Protein AF-A0A4Q1BTN9-F1 (afdb_monomer)

Radius of gyration: 35.57 Å; Cα contacts (8 Å, |Δi|>4): 32; chains: 1; bounding box: 88×51×89 Å

pLDDT: mean 72.12, std 22.82, range [30.73, 97.12]

Solvent-accessible surface area (backbone atoms only — not comparable to full-atom values): 11682 Å² total; per-residue (Å²): 130,86,76,74,71,96,61,86,86,85,83,77,80,91,64,82,92,75,91,73,53,64,63,57,47,28,54,52,46,61,69,46,54,82,78,49,67,92,50,70,72,45,54,54,51,50,53,52,31,41,53,40,21,35,77,62,68,78,36,56,65,70,53,44,53,50,53,50,50,53,52,52,51,52,53,51,52,52,52,50,51,53,49,50,54,49,54,55,52,49,54,52,50,52,52,50,48,50,52,50,53,57,53,54,57,54,60,65,62,64,64,77,77,71,78,86,81,86,90,84,82,88,82,89,84,85,89,82,87,82,90,84,90,78,87,79,88,75,89,83,79,84,81,71,85,74,67,88,74,76,77,74,77,73,84,74,87,79,84,79,69,79,78,73,88,74,79,82,86,87,80,92,129

Secondary structure (DSSP, 8-state):
-----SS---PPPSS---PPPHHHHHHHHHHHGGGSPSSHHHHHHHHHHHHHHHHTTSS-HHHHHHHHHHHHHHHHHHHHHHHHHHHHHHHHHHHHHHHHHHHHHHHHHHGGGS-SS----------------------------------------------GGG-------

Sequence (173 aa):
MDRQLESPLLLHPLSSPKSLSASSTYAHISSFLPSLPLGPSRTQLERLADSLGVDTGNLAPSESDRREAARAEAKLAEKNERRRKREERLLMKEEEERRR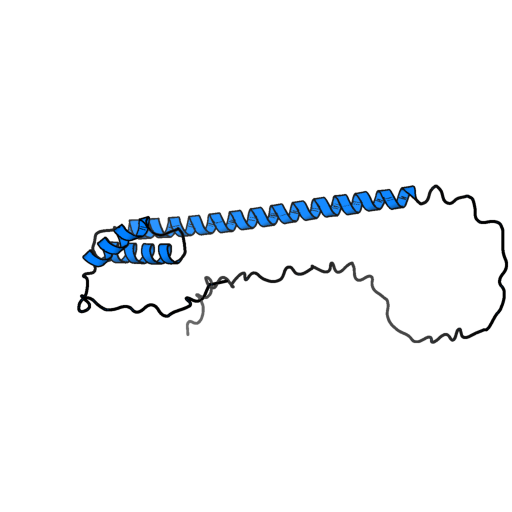LEGMVDDYQEDDLNEGQKLREGGEGKNDEDEDMELGHQDGEKVEEKGDVEYDDGDEEDEDEPDNEHREKMSDD

Structure (mmCIF, N/CA/C/O backbone):
data_AF-A0A4Q1BTN9-F1
#
_entry.id   AF-A0A4Q1BTN9-F1
#
loop_
_atom_site.group_PDB
_atom_site.id
_atom_site.type_symbol
_atom_site.label_atom_id
_atom_site.label_alt_id
_atom_site.label_comp_id
_atom_site.label_asym_id
_atom_site.label_entity_id
_atom_site.label_seq_id
_atom_site.pdbx_PDB_ins_code
_atom_site.Cartn_x
_atom_site.Cartn_y
_atom_site.Cartn_z
_atom_site.occupancy
_atom_site.B_iso_or_equiv
_atom_site.auth_seq_id
_atom_site.auth_comp_id
_atom_site.auth_asym_id
_atom_site.auth_atom_id
_atom_site.pdbx_PDB_model_num
ATOM 1 N N . MET A 1 1 ? 22.323 8.646 -1.451 1.00 48.12 1 MET A N 1
ATOM 2 C CA . MET A 1 1 ? 23.202 8.688 -0.263 1.00 48.12 1 MET A CA 1
ATOM 3 C C . MET A 1 1 ? 22.365 9.150 0.917 1.00 48.12 1 MET A C 1
ATOM 5 O O . MET A 1 1 ? 22.193 10.355 1.091 1.00 48.12 1 MET A O 1
ATOM 9 N N . ASP A 1 2 ? 21.796 8.213 1.674 1.00 62.91 2 ASP A N 1
ATOM 10 C CA . ASP A 1 2 ? 21.126 8.534 2.933 1.00 62.91 2 ASP A CA 1
ATOM 11 C C . ASP A 1 2 ? 22.152 9.161 3.872 1.00 62.91 2 ASP A C 1
ATOM 13 O O . ASP A 1 2 ? 23.124 8.525 4.279 1.00 62.91 2 ASP A O 1
ATOM 17 N N . ARG A 1 3 ? 21.986 10.452 4.166 1.00 71.06 3 ARG A N 1
ATOM 18 C CA . ARG A 1 3 ? 22.802 11.111 5.182 1.00 71.06 3 ARG A CA 1
ATOM 19 C C . ARG A 1 3 ? 22.410 10.493 6.516 1.00 71.06 3 ARG A C 1
ATOM 21 O O . ARG A 1 3 ? 21.325 10.775 7.022 1.00 71.06 3 ARG A O 1
ATOM 28 N N . GLN A 1 4 ? 23.270 9.638 7.065 1.00 74.31 4 GLN A N 1
ATOM 29 C CA . GLN A 1 4 ? 23.132 9.203 8.449 1.00 74.31 4 GLN A CA 1
ATOM 30 C C . GLN A 1 4 ? 23.026 10.450 9.328 1.00 74.31 4 GLN A C 1
ATOM 32 O O . GLN A 1 4 ? 23.830 11.375 9.200 1.00 74.31 4 GLN A O 1
ATOM 37 N N . LEU A 1 5 ? 22.001 10.493 10.181 1.00 77.75 5 LEU A N 1
ATOM 38 C CA . LEU A 1 5 ? 21.872 11.547 11.177 1.00 77.75 5 LEU A CA 1
ATOM 39 C C . LEU A 1 5 ? 23.153 11.547 12.019 1.00 77.75 5 LEU A C 1
ATOM 41 O O . LEU A 1 5 ? 23.498 10.534 12.621 1.00 77.75 5 LEU A O 1
ATOM 45 N N . GLU A 1 6 ? 23.854 12.681 12.057 1.00 77.69 6 GLU A N 1
ATOM 46 C CA . GLU A 1 6 ? 25.138 12.832 12.764 1.00 77.69 6 GLU A CA 1
ATOM 47 C C . GLU A 1 6 ? 25.015 12.600 14.280 1.00 77.69 6 GLU A C 1
ATOM 49 O O . GLU A 1 6 ? 26.008 12.405 14.977 1.00 77.69 6 GLU A O 1
ATOM 54 N N . SER A 1 7 ? 23.788 12.616 14.807 1.00 80.44 7 SER A N 1
ATOM 55 C CA . SER A 1 7 ? 23.488 12.352 16.208 1.00 80.44 7 SER A CA 1
ATOM 56 C C . SER A 1 7 ? 22.164 11.594 16.366 1.00 80.44 7 SER A C 1
ATOM 58 O O . SER A 1 7 ? 21.239 11.786 15.569 1.00 80.44 7 SER A O 1
ATOM 60 N N . PRO A 1 8 ? 22.046 10.723 17.385 1.00 84.81 8 PRO A N 1
ATOM 61 C CA . PRO A 1 8 ? 20.809 10.006 17.661 1.00 84.81 8 PRO A CA 1
ATOM 62 C C . PRO A 1 8 ? 19.715 10.966 18.149 1.00 84.81 8 PRO A C 1
ATOM 64 O O . PRO A 1 8 ? 19.947 11.810 19.015 1.00 84.81 8 PRO A O 1
ATOM 67 N N . LEU A 1 9 ? 18.494 10.797 17.635 1.00 86.94 9 LEU A N 1
ATOM 68 C CA . LEU A 1 9 ? 17.319 11.516 18.128 1.00 86.94 9 LEU A CA 1
ATOM 69 C C . LEU A 1 9 ? 16.917 10.979 19.508 1.00 86.94 9 LEU A C 1
ATOM 71 O O . LEU A 1 9 ? 16.579 9.804 19.655 1.00 86.94 9 LEU A O 1
ATOM 75 N N . LEU A 1 10 ? 16.918 11.851 20.519 1.00 89.31 10 LEU A N 1
ATOM 76 C CA . LEU A 1 10 ? 16.433 11.528 21.861 1.00 89.31 10 LEU A CA 1
ATOM 77 C C . LEU A 1 10 ? 14.926 11.797 21.950 1.00 89.31 10 LEU A C 1
ATOM 79 O O . LEU A 1 10 ? 14.483 12.944 21.925 1.00 89.31 10 LEU A O 1
ATOM 83 N N . LEU A 1 11 ? 14.132 10.731 22.068 1.00 92.31 11 LEU A N 1
ATOM 84 C CA . LEU A 1 11 ? 12.685 10.816 22.265 1.00 92.31 11 LEU A CA 1
ATOM 85 C C . LEU A 1 11 ? 12.352 10.668 23.754 1.00 92.31 11 LEU A C 1
ATOM 87 O O . LEU A 1 11 ? 12.573 9.612 24.345 1.00 92.31 11 LEU A O 1
ATOM 91 N N . HIS A 1 12 ? 11.789 11.718 24.358 1.00 93.38 12 HIS A N 1
ATOM 92 C CA . HIS A 1 12 ? 11.309 11.690 25.740 1.00 93.38 12 HIS A CA 1
ATOM 93 C C . HIS A 1 12 ? 9.779 11.554 25.770 1.00 93.38 12 HIS A C 1
ATOM 95 O O . HIS A 1 12 ? 9.083 12.445 25.276 1.00 93.38 12 HIS A O 1
ATOM 101 N N . PRO A 1 13 ? 9.220 10.470 26.341 1.00 93.00 13 PRO A N 1
ATOM 102 C CA . PRO A 1 13 ? 7.776 10.317 26.439 1.00 93.00 13 PRO A CA 1
ATOM 103 C C . PRO A 1 13 ? 7.206 11.356 27.411 1.00 93.00 13 PRO A C 1
ATOM 105 O O . PRO A 1 13 ? 7.567 11.390 28.584 1.00 93.00 13 PRO A O 1
ATOM 108 N N . LEU A 1 14 ? 6.282 12.191 26.931 1.00 94.56 14 LEU A N 1
ATOM 109 C CA . LEU A 1 14 ? 5.580 13.168 27.774 1.00 94.56 14 LEU A CA 1
ATOM 110 C C . LEU A 1 14 ? 4.521 12.513 28.676 1.00 94.56 14 LEU A C 1
ATOM 112 O O . LEU A 1 14 ? 4.088 13.103 29.662 1.00 94.56 14 LEU A O 1
ATOM 116 N N . SER A 1 15 ? 4.066 11.308 28.325 1.00 94.38 15 SER A N 1
ATOM 117 C CA . SER A 1 15 ? 3.065 10.554 29.082 1.00 94.38 15 SER A CA 1
ATOM 118 C C . SER A 1 15 ? 3.189 9.053 28.820 1.00 94.38 15 SER A C 1
ATOM 120 O O . SER A 1 15 ? 3.899 8.636 27.902 1.00 94.38 15 SER A O 1
ATOM 122 N N . SER A 1 16 ? 2.500 8.241 29.626 1.00 94.56 16 SER A N 1
ATOM 123 C CA . SER A 1 16 ? 2.414 6.801 29.392 1.00 94.56 16 SER A CA 1
ATOM 124 C C . SER A 1 16 ? 1.657 6.488 28.089 1.00 94.56 16 SER A C 1
ATOM 126 O O . SER A 1 16 ? 0.718 7.212 27.736 1.00 94.56 16 SER A O 1
ATOM 128 N N . PRO A 1 17 ? 2.025 5.407 27.375 1.00 94.19 17 PRO A N 1
ATOM 129 C CA . PRO A 1 17 ? 1.308 4.974 26.181 1.00 94.19 17 PRO A CA 1
ATOM 130 C C . PRO A 1 17 ? -0.175 4.733 26.473 1.00 94.19 17 PRO A C 1
ATOM 132 O O . PRO A 1 17 ? -0.528 4.082 27.458 1.00 94.19 17 PRO A O 1
ATOM 135 N N . LYS A 1 18 ? -1.045 5.244 25.599 1.00 94.75 18 LYS A N 1
ATOM 136 C CA . LYS A 1 18 ? -2.492 5.020 25.660 1.00 94.75 18 LYS A CA 1
ATOM 137 C C . LYS A 1 18 ? -2.915 4.147 24.490 1.00 94.75 18 LYS A C 1
ATOM 139 O O . LYS A 1 18 ? -2.585 4.446 23.347 1.00 94.75 18 LYS A O 1
ATOM 144 N N . SER A 1 19 ? -3.660 3.086 24.787 1.00 95.06 19 SER A N 1
ATOM 145 C CA . SER A 1 19 ? -4.312 2.282 23.756 1.00 95.06 19 SER A CA 1
ATOM 146 C C . SER A 1 19 ? -5.448 3.089 23.123 1.00 95.06 19 SER A C 1
ATOM 148 O O . SER A 1 19 ? -6.212 3.750 23.830 1.00 95.06 19 SER A O 1
ATOM 150 N N . LEU A 1 20 ? -5.533 3.055 21.794 1.00 94.62 20 LEU A N 1
ATOM 151 C CA . LEU A 1 20 ? -6.615 3.661 21.026 1.00 94.62 20 LEU A CA 1
ATOM 152 C C . LEU A 1 20 ? -7.610 2.579 20.604 1.00 94.62 20 LEU A C 1
ATOM 154 O O . LEU A 1 20 ? -7.224 1.451 20.299 1.00 94.62 20 LEU A O 1
ATOM 158 N N . SER A 1 21 ? -8.895 2.929 20.569 1.00 96.38 21 SER A N 1
ATOM 159 C CA . SER A 1 21 ? -9.923 2.052 20.005 1.00 96.38 21 SER A CA 1
ATOM 160 C C . SER A 1 21 ? -9.786 1.971 18.483 1.00 96.38 21 SER A C 1
ATOM 162 O O . SER A 1 21 ? -9.307 2.913 17.855 1.00 96.38 21 SER A O 1
ATOM 164 N N . ALA A 1 22 ? -10.276 0.889 17.870 1.00 95.25 22 ALA A N 1
ATOM 165 C CA . ALA A 1 22 ? -10.250 0.720 16.413 1.00 95.25 22 ALA A CA 1
ATOM 166 C C . ALA A 1 22 ? -10.892 1.907 15.665 1.00 95.25 22 ALA A C 1
ATOM 168 O O . ALA A 1 22 ? -10.333 2.396 14.688 1.00 95.25 22 ALA A O 1
ATOM 169 N N . SER A 1 23 ? -12.010 2.437 16.178 1.00 95.38 23 SER A N 1
ATOM 170 C CA . SER A 1 23 ? -12.682 3.612 15.605 1.00 95.38 23 SER A CA 1
ATOM 171 C C . SER A 1 23 ? -11.832 4.886 15.698 1.00 95.38 23 SER A C 1
ATOM 173 O O . SER A 1 23 ? -11.742 5.636 14.727 1.00 95.38 23 SER A O 1
ATOM 175 N N . SER A 1 24 ? -11.145 5.114 16.825 1.00 96.56 24 SER A N 1
ATOM 176 C CA . SER A 1 24 ? -10.228 6.254 16.963 1.00 96.56 24 SER A CA 1
ATOM 177 C C . SER A 1 24 ? -9.010 6.105 16.054 1.00 96.56 24 SER A C 1
ATOM 179 O O . SER A 1 24 ? -8.580 7.080 15.444 1.00 96.56 24 SER A O 1
ATOM 181 N N . THR A 1 25 ? -8.470 4.891 15.938 1.00 96.12 25 THR A N 1
ATOM 182 C CA . THR A 1 25 ? -7.349 4.586 15.046 1.00 96.12 25 THR A CA 1
ATOM 183 C C . THR A 1 25 ? -7.730 4.834 13.587 1.00 96.12 25 THR A C 1
ATOM 185 O O . THR A 1 25 ? -6.995 5.520 12.881 1.00 96.12 25 THR A O 1
ATOM 188 N N . TYR A 1 26 ? -8.909 4.378 13.153 1.00 97.12 26 TYR A N 1
ATOM 189 C CA . TYR A 1 26 ? -9.449 4.655 11.819 1.00 97.12 26 TYR A CA 1
ATOM 190 C C . TYR A 1 26 ? -9.546 6.162 11.531 1.00 97.12 26 TYR A C 1
ATOM 192 O O . TYR A 1 26 ? -9.087 6.625 10.485 1.00 97.12 26 TYR A O 1
ATOM 200 N N . ALA A 1 27 ? -10.079 6.948 12.471 1.00 96.56 27 ALA A N 1
ATOM 201 C CA . ALA A 1 27 ? -10.180 8.402 12.328 1.00 96.56 27 ALA A CA 1
ATOM 202 C C . ALA A 1 27 ? -8.798 9.080 12.224 1.00 96.56 27 ALA A C 1
ATOM 204 O O . ALA A 1 27 ? -8.597 9.997 11.425 1.00 96.56 27 ALA A O 1
ATOM 205 N N . HIS A 1 28 ? -7.815 8.618 13.003 1.00 96.69 28 HIS A N 1
ATOM 206 C CA . HIS A 1 28 ? -6.457 9.163 12.945 1.00 96.69 28 HIS A CA 1
ATOM 207 C C . HIS A 1 28 ? -5.755 8.819 11.627 1.00 96.69 28 HIS A C 1
ATOM 209 O O . HIS A 1 28 ? -5.129 9.689 11.031 1.00 96.69 28 HIS A O 1
ATOM 215 N N . ILE A 1 29 ? -5.881 7.583 11.137 1.00 96.62 29 ILE A N 1
ATOM 216 C CA . ILE A 1 29 ? -5.238 7.181 9.880 1.00 96.62 29 ILE A CA 1
ATOM 217 C C . ILE A 1 29 ? -5.902 7.895 8.696 1.00 96.62 29 ILE A C 1
ATOM 219 O O . ILE A 1 29 ? -5.207 8.513 7.896 1.00 96.62 29 ILE A O 1
ATOM 223 N N . SER A 1 30 ? -7.235 7.888 8.610 1.00 94.88 30 SER A N 1
ATOM 224 C CA . SER A 1 30 ? -7.974 8.541 7.516 1.00 94.88 30 SER A CA 1
ATOM 225 C C . SER A 1 30 ? -7.709 10.046 7.405 1.00 94.88 30 SER A C 1
ATOM 227 O O . SER A 1 30 ? -7.609 10.563 6.295 1.00 94.88 30 SER A O 1
ATOM 229 N N . SER A 1 31 ? -7.530 10.745 8.530 1.00 96.56 31 SER A N 1
ATOM 23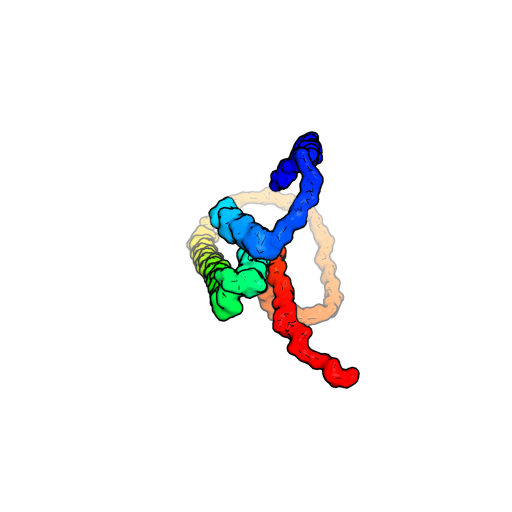0 C CA . SER A 1 31 ? -7.143 12.165 8.534 1.00 96.56 31 SER A CA 1
ATOM 231 C C . SER A 1 31 ? -5.671 12.397 8.183 1.00 96.56 31 SER A C 1
ATOM 233 O O . SER A 1 31 ? -5.333 13.445 7.634 1.00 96.56 31 SER A O 1
ATOM 235 N N . PHE A 1 32 ? -4.795 11.429 8.459 1.00 96.50 32 PHE A N 1
ATOM 236 C CA . PHE A 1 32 ? -3.366 11.524 8.170 1.00 96.50 32 PHE A CA 1
ATOM 237 C C . PHE A 1 32 ? -3.021 11.191 6.711 1.00 96.50 32 PHE A C 1
ATOM 239 O O . PHE A 1 32 ? -2.134 11.822 6.135 1.00 96.50 32 PHE A O 1
ATOM 246 N N . LEU A 1 33 ? -3.734 10.250 6.084 1.00 95.50 33 LEU A N 1
ATOM 247 C CA . LEU A 1 33 ? -3.465 9.762 4.723 1.00 95.50 33 LEU A CA 1
ATOM 248 C C . LEU A 1 33 ? -3.276 10.859 3.655 1.00 95.50 33 LEU A C 1
ATOM 250 O O . LEU A 1 33 ? -2.320 10.756 2.884 1.00 95.50 33 LEU A O 1
ATOM 254 N N . PRO A 1 34 ? -4.092 11.933 3.605 1.00 94.94 34 PRO A N 1
ATOM 255 C CA . PRO A 1 34 ? -3.925 12.989 2.606 1.00 94.94 34 PRO A CA 1
ATOM 256 C C . PRO A 1 34 ? -2.611 13.768 2.732 1.00 94.94 34 PRO A C 1
ATOM 258 O O . PRO A 1 34 ? -2.179 14.386 1.763 1.00 94.94 34 PRO A O 1
ATOM 261 N N . SER A 1 35 ? -1.982 13.757 3.912 1.00 95.38 35 SER A N 1
ATOM 262 C CA . SER A 1 35 ? -0.715 14.456 4.156 1.00 95.38 35 SER A CA 1
ATOM 263 C C . SER A 1 35 ? 0.509 13.685 3.659 1.00 95.38 35 SER A C 1
ATOM 265 O O . SER A 1 35 ? 1.590 14.261 3.540 1.00 95.38 35 SER A O 1
ATOM 267 N N . LEU A 1 36 ? 0.353 12.392 3.359 1.00 93.88 36 LEU A N 1
ATOM 268 C CA . LEU A 1 36 ? 1.452 11.544 2.924 1.00 93.88 36 LEU A CA 1
ATOM 269 C C . LEU A 1 36 ? 1.672 11.648 1.409 1.00 93.88 36 LEU A C 1
ATOM 271 O O . LEU A 1 36 ? 0.700 11.647 0.642 1.00 93.88 36 LEU A O 1
ATOM 275 N N . PRO A 1 37 ? 2.935 11.663 0.948 1.00 94.00 37 PRO A N 1
ATOM 276 C CA . PRO A 1 37 ? 3.231 11.518 -0.469 1.00 94.00 37 PRO A CA 1
ATOM 277 C C . PRO A 1 37 ? 2.742 10.158 -0.980 1.00 94.00 37 PRO A C 1
ATOM 279 O O . PRO A 1 37 ? 2.609 9.194 -0.221 1.00 94.00 37 PRO A O 1
ATOM 282 N N . LEU A 1 38 ? 2.470 10.085 -2.282 1.00 89.25 38 LEU A N 1
ATOM 283 C CA . LEU A 1 38 ? 2.184 8.813 -2.939 1.00 89.25 38 LEU A CA 1
ATOM 284 C C . LEU A 1 38 ? 3.404 7.896 -2.806 1.00 89.25 38 LEU A C 1
ATOM 286 O O . LEU A 1 38 ? 4.537 8.322 -3.022 1.00 89.25 38 LEU A O 1
ATOM 290 N N . GLY A 1 39 ? 3.167 6.653 -2.396 1.00 90.19 39 GLY A N 1
ATOM 291 C CA . GLY A 1 39 ? 4.227 5.688 -2.145 1.00 90.19 39 GLY A CA 1
ATOM 292 C C . GLY A 1 39 ? 3.730 4.418 -1.451 1.00 90.19 39 GLY A C 1
ATOM 293 O O . GLY A 1 39 ? 2.552 4.322 -1.074 1.00 90.19 39 GLY A O 1
ATOM 294 N N . PRO A 1 40 ? 4.625 3.438 -1.246 1.00 90.50 40 PRO A N 1
ATOM 295 C CA . PRO A 1 40 ? 4.269 2.142 -0.674 1.00 90.50 40 PRO A CA 1
ATOM 296 C C . PRO A 1 40 ? 3.738 2.270 0.758 1.00 90.50 40 PRO A C 1
ATOM 298 O O . PRO A 1 40 ? 2.700 1.695 1.078 1.00 90.50 40 PRO A O 1
ATOM 301 N N . SER A 1 41 ? 4.368 3.094 1.601 1.00 93.31 41 SER A N 1
ATOM 302 C CA . SER A 1 41 ? 3.942 3.294 2.994 1.00 93.31 41 SER A CA 1
ATOM 303 C C . SER A 1 41 ? 2.549 3.917 3.096 1.00 93.31 41 SER A C 1
ATOM 305 O O . SER A 1 41 ? 1.749 3.526 3.943 1.00 93.31 41 SER A O 1
ATOM 307 N N . ARG A 1 42 ? 2.226 4.860 2.201 1.00 94.31 42 ARG A N 1
ATOM 308 C CA . ARG A 1 42 ? 0.879 5.434 2.115 1.00 94.31 42 ARG A CA 1
ATOM 309 C C . ARG A 1 42 ? -0.137 4.369 1.707 1.00 94.31 42 ARG A C 1
ATOM 311 O O . ARG A 1 42 ? -1.161 4.241 2.362 1.00 94.31 42 ARG A O 1
ATOM 318 N N . THR A 1 43 ? 0.180 3.566 0.695 1.00 93.50 43 THR A N 1
ATOM 319 C CA . THR A 1 43 ? -0.697 2.485 0.212 1.00 93.50 43 THR A CA 1
ATOM 320 C C . THR A 1 43 ? -0.976 1.441 1.301 1.00 93.50 43 THR A C 1
ATOM 322 O O . THR A 1 43 ? -2.104 0.978 1.459 1.00 93.50 43 THR A O 1
ATOM 325 N N . GLN A 1 44 ? 0.034 1.087 2.100 1.00 94.62 44 GLN A N 1
ATOM 326 C CA . GLN A 1 44 ? -0.133 0.185 3.245 1.00 94.62 44 GLN A CA 1
ATOM 327 C C . GLN A 1 44 ? -1.078 0.773 4.302 1.00 94.62 44 GLN A C 1
ATOM 329 O O . GLN A 1 44 ? -1.943 0.066 4.818 1.00 94.62 44 GLN A O 1
ATOM 334 N N . LEU A 1 45 ? -0.949 2.070 4.597 1.00 96.19 45 LEU A N 1
ATOM 335 C CA . LEU A 1 45 ? -1.848 2.762 5.519 1.00 96.19 45 LEU A CA 1
ATOM 336 C C . LEU A 1 45 ? -3.271 2.896 4.959 1.00 96.19 45 LEU A C 1
ATOM 338 O O . LEU A 1 45 ? -4.218 2.814 5.735 1.00 96.19 45 LEU A O 1
ATOM 342 N N . GLU A 1 46 ? -3.438 3.056 3.644 1.00 95.50 46 GLU A N 1
ATOM 343 C CA . GLU A 1 46 ? -4.750 3.054 2.979 1.00 95.50 46 GLU A CA 1
ATOM 344 C C . GLU A 1 46 ? -5.441 1.695 3.149 1.00 95.50 46 GLU A C 1
ATOM 346 O O . GLU A 1 46 ? -6.576 1.652 3.615 1.00 95.50 46 GLU A O 1
ATOM 351 N N . ARG A 1 47 ? -4.732 0.583 2.905 1.00 95.69 47 ARG A N 1
ATOM 352 C CA . ARG A 1 47 ? -5.252 -0.778 3.148 1.00 95.69 47 ARG A CA 1
ATOM 353 C C . ARG A 1 47 ? -5.635 -1.011 4.609 1.00 95.69 47 ARG A C 1
ATOM 355 O O . ARG A 1 47 ? -6.686 -1.581 4.893 1.00 95.69 47 ARG A O 1
ATOM 362 N N . LEU A 1 48 ? -4.794 -0.559 5.540 1.00 95.88 48 LEU A N 1
ATOM 363 C CA . LEU A 1 48 ? -5.082 -0.662 6.970 1.00 95.88 48 LEU A CA 1
ATOM 364 C C . LEU A 1 48 ? -6.320 0.163 7.352 1.00 95.88 48 LEU A C 1
ATOM 366 O O . L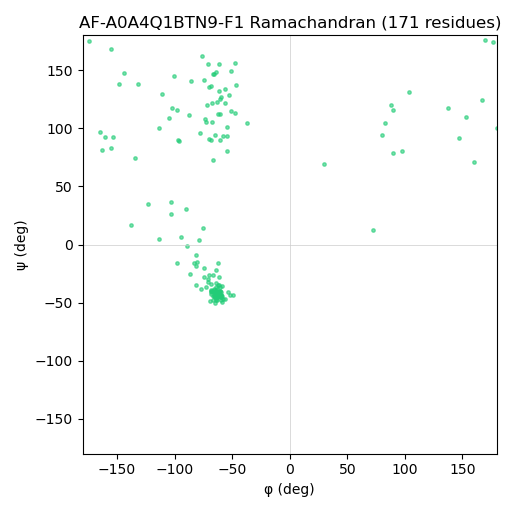EU A 1 48 ? -7.158 -0.308 8.117 1.00 95.88 48 LEU A O 1
ATOM 370 N N . ALA A 1 49 ? -6.447 1.381 6.820 1.00 96.19 49 ALA A N 1
ATOM 371 C CA . ALA A 1 49 ? -7.612 2.230 7.044 1.00 96.19 49 ALA A CA 1
ATOM 372 C C . ALA A 1 49 ? -8.884 1.616 6.455 1.00 96.19 49 ALA A C 1
ATOM 374 O O . ALA A 1 49 ? -9.924 1.679 7.104 1.00 96.19 49 ALA A O 1
ATOM 375 N N . ASP A 1 50 ? -8.808 1.010 5.270 1.00 95.56 50 ASP A N 1
ATOM 376 C CA . ASP A 1 50 ? -9.944 0.339 4.640 1.00 95.56 50 ASP A CA 1
ATOM 377 C C . ASP A 1 50 ? -10.399 -0.866 5.488 1.00 95.56 50 ASP A C 1
ATOM 379 O O . ASP A 1 50 ? -11.575 -0.950 5.843 1.00 95.56 50 ASP A O 1
ATOM 383 N N . SER A 1 51 ? -9.469 -1.724 5.930 1.00 96.25 51 SER A N 1
ATOM 384 C CA . SER A 1 51 ? -9.762 -2.859 6.826 1.00 96.25 51 SER A CA 1
ATOM 385 C C . SER A 1 51 ? -10.387 -2.409 8.151 1.00 96.25 51 SER A C 1
ATOM 387 O O . SER A 1 51 ? -11.449 -2.900 8.530 1.00 96.25 51 SER A O 1
ATOM 389 N N . LEU A 1 52 ? -9.792 -1.417 8.825 1.00 95.50 52 LEU A N 1
ATOM 390 C CA . LEU A 1 52 ? -10.358 -0.855 10.056 1.00 95.50 52 LEU A CA 1
ATOM 391 C C . LEU A 1 52 ? -11.708 -0.171 9.809 1.00 95.50 52 LEU A C 1
ATOM 393 O O . LEU A 1 52 ? -12.577 -0.176 10.681 1.00 95.50 52 LEU A O 1
ATOM 397 N N . GLY A 1 53 ? -11.891 0.437 8.638 1.00 95.69 53 GLY A N 1
ATOM 398 C CA . GLY A 1 53 ? -13.138 1.063 8.221 1.00 95.69 53 GLY A CA 1
ATOM 399 C C . GLY A 1 53 ? -14.265 0.045 8.106 1.00 95.69 53 GLY A C 1
ATOM 400 O O . GLY A 1 53 ? -15.358 0.302 8.608 1.00 95.69 53 GLY A O 1
ATOM 401 N N . VAL A 1 54 ? -13.987 -1.122 7.521 1.00 96.12 54 VAL A N 1
ATOM 402 C CA . VAL A 1 54 ? -14.940 -2.236 7.438 1.00 96.12 54 VAL A CA 1
ATOM 403 C C . VAL A 1 54 ? -15.271 -2.770 8.831 1.00 96.12 54 VAL A C 1
ATOM 405 O O . VAL A 1 54 ? -16.446 -2.832 9.194 1.00 96.12 54 VAL A O 1
ATOM 408 N N . ASP A 1 55 ? -14.257 -3.056 9.649 1.00 94.56 55 ASP A N 1
ATOM 409 C CA . ASP A 1 55 ? -14.441 -3.612 10.997 1.00 94.56 55 ASP A CA 1
ATOM 410 C C . ASP A 1 55 ? -15.243 -2.685 11.921 1.00 94.56 55 ASP A C 1
ATOM 412 O O . ASP A 1 55 ? -16.013 -3.130 12.773 1.00 94.56 55 ASP A O 1
ATOM 416 N N . THR A 1 56 ? -15.069 -1.373 11.759 1.00 94.88 56 THR A N 1
ATOM 417 C CA . THR A 1 56 ? -15.770 -0.356 12.555 1.00 94.88 56 THR A CA 1
ATOM 418 C C . THR A 1 56 ? -17.111 0.070 11.955 1.00 94.88 56 THR A C 1
ATOM 420 O O . THR A 1 56 ? -17.801 0.894 12.556 1.00 94.88 56 THR A O 1
ATOM 423 N N . GLY A 1 57 ? -17.494 -0.474 10.795 1.00 93.00 57 GLY A N 1
ATOM 424 C CA . GLY A 1 57 ? -18.731 -0.136 10.085 1.00 93.00 57 GLY A CA 1
ATOM 425 C C . GLY A 1 57 ? -18.731 1.246 9.418 1.00 93.00 57 GLY A C 1
ATOM 426 O O . GLY A 1 57 ? -19.785 1.719 9.002 1.00 93.00 57 GLY A O 1
ATOM 427 N N . ASN A 1 58 ? -17.570 1.899 9.316 1.00 92.56 58 ASN A N 1
ATOM 428 C CA . ASN A 1 58 ? -17.402 3.182 8.627 1.00 92.56 58 ASN A CA 1
ATOM 429 C C . ASN A 1 58 ? -17.220 3.028 7.107 1.00 92.56 58 ASN A C 1
ATOM 431 O O . ASN A 1 58 ? -17.364 4.006 6.377 1.00 92.56 58 ASN A O 1
ATOM 435 N N . LEU A 1 59 ? -16.902 1.821 6.631 1.00 92.25 59 LEU A N 1
ATOM 436 C CA . LEU A 1 59 ? -16.713 1.493 5.221 1.00 92.25 59 LEU A CA 1
ATOM 437 C C . LEU A 1 59 ? -17.495 0.223 4.874 1.00 92.25 59 LEU A C 1
ATOM 439 O O . LEU A 1 59 ? -17.486 -0.746 5.631 1.00 92.25 59 LEU A O 1
ATOM 443 N N . ALA A 1 60 ? -18.158 0.202 3.719 1.00 94.19 60 ALA A N 1
ATOM 444 C CA . ALA A 1 60 ? -18.769 -1.027 3.223 1.00 94.19 60 ALA A CA 1
ATOM 445 C C . ALA A 1 60 ? -17.681 -1.982 2.688 1.00 94.19 60 ALA A C 1
ATOM 447 O O . ALA A 1 60 ? -16.772 -1.511 1.999 1.00 94.19 60 ALA A O 1
ATOM 448 N N . PRO A 1 61 ? -17.788 -3.312 2.893 1.00 92.50 61 PRO A N 1
ATOM 449 C CA . PRO A 1 61 ? -16.830 -4.274 2.334 1.00 92.50 61 PRO A CA 1
ATOM 450 C C . PRO A 1 61 ? -16.627 -4.105 0.821 1.00 92.50 61 PRO A C 1
ATOM 452 O O . PRO A 1 61 ? -15.502 -4.009 0.345 1.00 92.50 61 PRO A O 1
ATOM 455 N N . SER A 1 62 ? -17.722 -3.903 0.080 1.00 94.38 62 SER A N 1
ATOM 456 C CA . SER A 1 62 ? -17.690 -3.666 -1.368 1.00 94.38 62 SER A CA 1
ATOM 457 C C . SER A 1 62 ? -16.922 -2.405 -1.775 1.00 94.38 62 SER A C 1
ATOM 459 O O . SER A 1 62 ? -16.432 -2.305 -2.897 1.00 94.38 62 SER A O 1
ATOM 461 N N . GLU A 1 63 ? -16.861 -1.400 -0.899 1.00 91.88 63 GLU A N 1
ATOM 462 C CA . GLU A 1 63 ? -16.090 -0.188 -1.163 1.00 91.88 63 GLU A CA 1
ATOM 463 C C . GLU A 1 63 ? -14.592 -0.433 -0.964 1.00 91.88 63 GLU A C 1
ATOM 465 O O . GLU A 1 63 ? -13.799 0.046 -1.774 1.00 91.88 63 GLU A O 1
ATOM 470 N N . SER A 1 64 ? -14.210 -1.224 0.046 1.00 89.88 64 SER A N 1
ATOM 471 C CA . SER A 1 64 ? -12.823 -1.674 0.225 1.00 89.88 64 SER A CA 1
ATOM 472 C C . SER A 1 64 ? -12.332 -2.430 -1.009 1.00 89.88 64 SER A C 1
ATOM 474 O O . SER A 1 64 ? -11.271 -2.113 -1.545 1.00 89.88 64 SER A O 1
ATOM 476 N N . ASP A 1 65 ? -13.136 -3.368 -1.513 1.00 90.88 65 ASP A N 1
ATOM 477 C CA . ASP A 1 65 ? -12.785 -4.164 -2.694 1.00 90.88 65 ASP A CA 1
ATOM 478 C C . ASP A 1 65 ? -12.620 -3.278 -3.931 1.00 90.88 65 ASP A C 1
ATOM 480 O O . ASP A 1 65 ? -11.658 -3.405 -4.688 1.00 90.88 65 ASP A O 1
ATOM 484 N N . ARG A 1 66 ? -13.527 -2.309 -4.110 1.00 94.69 66 ARG A N 1
ATOM 485 C CA . ARG A 1 66 ? -13.447 -1.338 -5.206 1.00 94.69 66 ARG A CA 1
ATOM 486 C C . ARG A 1 66 ? -12.170 -0.496 -5.135 1.00 94.69 66 ARG A C 1
ATOM 488 O O . ARG A 1 66 ? -11.576 -0.207 -6.173 1.00 94.69 66 ARG A O 1
ATOM 495 N N . ARG A 1 67 ? -11.760 -0.075 -3.936 1.00 92.38 67 ARG A N 1
ATOM 496 C CA . ARG A 1 67 ? -10.528 0.703 -3.732 1.00 92.38 67 ARG A CA 1
ATOM 497 C C . ARG A 1 67 ? -9.283 -0.137 -4.003 1.00 92.38 67 ARG A C 1
ATOM 499 O O . ARG A 1 67 ? -8.355 0.365 -4.631 1.00 92.38 67 ARG A O 1
ATOM 506 N N . GLU A 1 68 ? -9.269 -1.401 -3.586 1.00 91.50 68 GLU A N 1
ATOM 507 C CA . GLU A 1 68 ? -8.172 -2.324 -3.899 1.00 91.50 68 GLU A CA 1
ATOM 508 C C . GLU A 1 68 ? -8.063 -2.573 -5.410 1.00 91.50 68 GLU A C 1
ATOM 510 O O . GLU A 1 68 ? -6.970 -2.462 -5.964 1.00 91.50 68 GLU A O 1
ATOM 515 N N . ALA A 1 69 ? -9.189 -2.802 -6.093 1.00 92.19 69 ALA A N 1
ATOM 516 C CA . ALA A 1 69 ? -9.224 -2.981 -7.544 1.00 92.19 69 ALA A CA 1
ATOM 517 C C . ALA A 1 69 ? -8.679 -1.752 -8.291 1.00 92.19 69 ALA A C 1
ATOM 519 O O . ALA A 1 69 ? -7.820 -1.890 -9.157 1.00 92.19 69 ALA A O 1
ATOM 520 N N . ALA A 1 70 ? -9.087 -0.541 -7.897 1.00 91.31 70 ALA A N 1
ATOM 521 C CA . ALA A 1 70 ? -8.572 0.693 -8.493 1.00 91.31 70 ALA A CA 1
ATOM 522 C C . ALA A 1 70 ? -7.050 0.851 -8.304 1.00 91.31 70 ALA A C 1
ATOM 524 O O . ALA A 1 70 ? -6.352 1.334 -9.197 1.00 91.31 70 ALA A O 1
ATOM 525 N N . ARG A 1 71 ? -6.513 0.421 -7.153 1.00 89.88 71 ARG A N 1
ATOM 526 C CA . ARG A 1 71 ? -5.064 0.425 -6.898 1.00 89.88 71 ARG A CA 1
ATOM 527 C C . ARG A 1 71 ? -4.333 -0.600 -7.774 1.00 89.88 71 ARG A C 1
ATOM 529 O O . ARG A 1 71 ? -3.273 -0.282 -8.312 1.00 89.88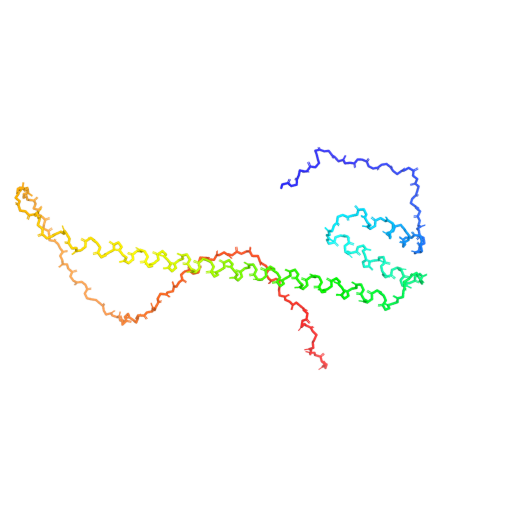 71 ARG A O 1
ATOM 536 N N . ALA A 1 72 ? -4.902 -1.789 -7.963 1.00 90.25 72 ALA A N 1
ATOM 537 C CA . ALA A 1 72 ? -4.353 -2.801 -8.866 1.00 90.25 72 ALA A CA 1
ATOM 538 C C . ALA A 1 72 ? -4.353 -2.331 -10.333 1.00 90.25 72 ALA A C 1
ATOM 540 O O . ALA A 1 72 ? -3.343 -2.469 -11.023 1.00 90.25 72 ALA A O 1
ATOM 541 N N . GLU A 1 73 ? -5.440 -1.704 -10.789 1.00 91.81 73 GLU A N 1
ATOM 542 C CA . GLU A 1 73 ? -5.541 -1.117 -12.131 1.00 91.81 73 GLU A CA 1
ATOM 543 C C . GLU A 1 73 ? -4.493 -0.021 -12.359 1.00 91.81 73 GLU A C 1
ATOM 545 O O . GLU A 1 73 ? -3.836 -0.009 -13.400 1.00 91.81 73 GLU A O 1
ATOM 550 N N . ALA A 1 74 ? -4.281 0.864 -11.380 1.00 88.44 74 ALA A N 1
ATOM 551 C CA . ALA A 1 74 ? -3.257 1.903 -11.464 1.00 88.44 74 ALA A CA 1
ATOM 552 C C . ALA A 1 74 ? -1.842 1.310 -11.584 1.00 88.44 74 ALA A C 1
ATOM 554 O O . ALA A 1 74 ? -1.066 1.743 -12.437 1.00 88.44 74 ALA A O 1
ATOM 555 N N . LYS A 1 75 ? -1.527 0.274 -10.792 1.00 88.56 75 LYS A N 1
ATOM 556 C CA . LYS A 1 75 ? -0.238 -0.436 -10.870 1.00 88.56 75 LYS A CA 1
ATOM 557 C C . LYS A 1 75 ? -0.044 -1.099 -12.236 1.00 88.56 75 LYS A C 1
ATOM 559 O O . LYS A 1 75 ? 1.041 -1.038 -12.813 1.00 88.56 75 LYS A O 1
ATOM 564 N N . LEU A 1 76 ? -1.092 -1.723 -12.773 1.00 89.00 76 LEU A N 1
ATOM 565 C CA . LEU A 1 76 ? -1.045 -2.348 -14.092 1.00 89.00 76 LEU A CA 1
ATOM 566 C C . LEU A 1 76 ? -0.858 -1.306 -15.205 1.00 89.00 76 LEU A C 1
ATOM 568 O O . LEU A 1 76 ? -0.076 -1.529 -16.129 1.00 89.00 76 LEU A O 1
ATOM 572 N N . ALA A 1 77 ? -1.534 -0.161 -15.109 1.00 89.69 77 ALA A N 1
ATOM 573 C CA . ALA A 1 77 ? -1.380 0.940 -16.053 1.00 89.69 77 ALA A CA 1
ATOM 574 C C . ALA A 1 77 ? 0.055 1.489 -16.056 1.00 89.69 77 ALA A C 1
ATOM 576 O O . ALA A 1 77 ? 0.638 1.653 -17.127 1.00 89.69 77 ALA A O 1
ATOM 577 N N . GLU A 1 78 ? 0.652 1.689 -14.879 1.00 87.00 78 GLU A N 1
ATOM 578 C CA . GLU A 1 78 ? 2.046 2.124 -14.743 1.00 87.00 78 GLU A CA 1
ATOM 579 C C . GLU A 1 78 ? 3.025 1.101 -15.343 1.00 87.00 78 GLU A C 1
ATOM 581 O O . GLU A 1 78 ? 3.917 1.467 -16.113 1.00 87.00 78 GLU A O 1
ATOM 586 N N . LYS A 1 79 ? 2.820 -0.198 -15.074 1.00 88.75 79 LYS A N 1
ATOM 587 C CA . LYS A 1 79 ? 3.627 -1.278 -15.666 1.00 88.75 79 LYS A CA 1
ATOM 588 C C . LYS A 1 79 ? 3.542 -1.267 -17.194 1.00 88.75 79 LYS A C 1
ATOM 590 O O . LYS A 1 79 ? 4.567 -1.354 -17.873 1.00 88.75 79 LYS A O 1
ATOM 595 N N . ASN A 1 80 ? 2.337 -1.119 -17.740 1.00 90.50 80 ASN A N 1
ATOM 596 C CA . ASN A 1 80 ? 2.118 -1.063 -19.183 1.00 90.50 80 ASN A CA 1
ATOM 597 C C . ASN A 1 80 ? 2.742 0.190 -19.814 1.00 90.50 80 ASN A C 1
ATOM 599 O O . ASN A 1 80 ? 3.321 0.104 -20.896 1.00 90.50 80 ASN A O 1
ATOM 603 N N . GLU A 1 81 ? 2.686 1.341 -19.143 1.00 90.12 81 GLU A N 1
ATOM 604 C CA . GLU A 1 81 ? 3.347 2.559 -19.614 1.00 90.12 81 GLU A CA 1
ATOM 605 C C . GLU A 1 81 ? 4.874 2.402 -19.624 1.00 90.12 81 GLU A C 1
ATOM 607 O O . GLU A 1 81 ? 5.522 2.755 -20.614 1.00 90.12 81 GLU A O 1
ATOM 612 N N . ARG A 1 82 ? 5.456 1.826 -18.562 1.00 88.88 82 ARG A N 1
ATOM 613 C CA . ARG A 1 82 ? 6.898 1.538 -18.487 1.00 88.88 82 ARG A CA 1
ATOM 614 C C . ARG A 1 82 ? 7.326 0.590 -19.605 1.00 88.88 82 ARG A C 1
ATOM 616 O O . ARG A 1 82 ? 8.327 0.853 -20.269 1.00 88.88 82 ARG A O 1
ATOM 623 N N . ARG A 1 83 ? 6.543 -0.463 -19.861 1.00 90.69 83 ARG A N 1
ATOM 624 C CA . ARG A 1 83 ? 6.776 -1.390 -20.976 1.00 90.69 83 ARG A CA 1
ATOM 625 C C . ARG A 1 83 ? 6.734 -0.675 -22.326 1.00 90.69 83 ARG A C 1
ATOM 627 O O . ARG A 1 83 ? 7.670 -0.821 -23.104 1.00 90.69 83 ARG A O 1
ATOM 634 N N . ARG A 1 84 ? 5.720 0.160 -22.575 1.00 91.62 84 ARG A N 1
ATOM 635 C CA . ARG A 1 84 ? 5.608 0.925 -23.828 1.00 91.62 84 ARG A CA 1
ATOM 636 C C . ARG A 1 84 ? 6.813 1.841 -24.048 1.00 91.62 84 ARG A C 1
ATOM 638 O O . ARG A 1 84 ? 7.358 1.873 -25.143 1.00 91.62 84 ARG A O 1
ATOM 645 N N . LYS A 1 85 ? 7.260 2.553 -23.007 1.00 91.25 85 LYS A N 1
ATOM 646 C CA . LYS A 1 85 ? 8.458 3.410 -23.083 1.00 91.25 85 LYS A CA 1
ATOM 647 C C . LYS A 1 85 ? 9.727 2.607 -23.378 1.00 91.25 85 LYS A C 1
ATOM 649 O O . LYS A 1 85 ? 10.609 3.104 -24.070 1.00 91.25 85 LYS A O 1
ATOM 654 N N . ARG A 1 86 ? 9.831 1.374 -22.867 1.00 84.31 86 ARG A N 1
ATOM 655 C CA . ARG A 1 86 ? 10.949 0.471 -23.181 1.00 84.31 86 ARG A CA 1
ATOM 656 C C . ARG A 1 86 ? 10.922 0.049 -24.649 1.00 84.31 86 ARG A C 1
ATOM 658 O O . ARG A 1 86 ? 11.952 0.148 -25.303 1.00 84.31 86 ARG A O 1
ATOM 665 N N . GLU A 1 87 ? 9.767 -0.380 -25.151 1.00 90.69 87 GLU A N 1
ATOM 666 C CA . GLU A 1 87 ? 9.588 -0.783 -26.554 1.00 90.69 87 GLU A CA 1
ATOM 667 C C . GLU A 1 87 ? 9.892 0.383 -27.512 1.00 90.69 87 GLU A C 1
ATOM 669 O O . GLU A 1 87 ? 10.650 0.219 -28.461 1.00 90.69 87 GLU A O 1
ATOM 674 N N . GLU A 1 88 ? 9.404 1.588 -27.207 1.00 91.31 88 GLU A N 1
ATOM 675 C CA . GLU A 1 88 ? 9.699 2.807 -27.975 1.00 91.31 88 GLU A CA 1
ATOM 676 C C . GLU A 1 88 ? 11.200 3.147 -27.981 1.00 91.31 88 GLU A C 1
ATOM 678 O O . GLU A 1 88 ? 11.759 3.491 -29.021 1.00 91.31 88 GLU A O 1
ATOM 683 N N . ARG A 1 89 ? 11.882 2.997 -26.837 1.00 89.56 89 ARG A N 1
ATOM 684 C CA . ARG A 1 89 ? 13.333 3.219 -26.736 1.00 89.56 89 ARG A CA 1
ATOM 685 C C . ARG A 1 89 ? 14.133 2.208 -27.558 1.00 89.56 89 ARG A C 1
ATOM 687 O O . ARG A 1 89 ? 15.137 2.591 -28.147 1.00 89.56 89 ARG A O 1
ATOM 694 N N . LEU A 1 90 ? 13.723 0.940 -27.567 1.00 88.75 90 LEU A N 1
ATOM 695 C CA . LEU A 1 90 ? 14.393 -0.106 -28.343 1.00 88.75 90 LEU A CA 1
ATOM 696 C C . LEU A 1 90 ? 14.235 0.134 -29.848 1.00 88.75 90 LEU A C 1
ATOM 698 O O . LEU A 1 90 ? 15.232 0.115 -30.557 1.00 88.75 90 LEU A O 1
ATOM 702 N N . LEU A 1 91 ? 13.029 0.477 -30.307 1.00 89.50 91 LEU A N 1
ATOM 703 C CA . LEU A 1 91 ? 12.781 0.810 -31.715 1.00 89.50 91 LEU A CA 1
ATOM 704 C C . LEU A 1 91 ? 13.601 2.020 -32.185 1.00 89.50 91 LEU A C 1
ATOM 706 O O . LEU A 1 91 ? 14.126 2.019 -33.293 1.00 89.50 91 LEU A O 1
ATOM 710 N N . MET A 1 92 ? 13.745 3.047 -31.341 1.00 88.75 92 MET A N 1
ATOM 711 C CA . MET A 1 92 ? 14.583 4.207 -31.665 1.00 88.75 92 MET A CA 1
ATOM 712 C C . MET A 1 92 ? 16.070 3.844 -31.765 1.00 88.75 92 MET A C 1
ATOM 714 O O . MET A 1 92 ? 16.747 4.353 -32.655 1.00 88.75 92 MET A O 1
ATOM 718 N N . LYS A 1 93 ? 16.572 2.957 -30.892 1.00 85.69 93 LYS A N 1
ATOM 719 C CA . LYS A 1 93 ? 17.950 2.446 -30.985 1.00 85.69 93 LYS A CA 1
ATOM 720 C C . LYS A 1 93 ? 18.163 1.644 -32.273 1.00 85.69 93 LYS A C 1
ATOM 722 O O . LYS A 1 93 ? 19.148 1.883 -32.958 1.00 85.69 93 LYS A O 1
ATOM 727 N N . GLU A 1 94 ? 17.227 0.763 -32.625 1.00 87.38 94 GLU A N 1
ATOM 728 C CA . GLU A 1 94 ? 17.287 -0.034 -33.859 1.00 87.38 94 GLU A CA 1
ATOM 729 C C . GLU A 1 94 ? 17.275 0.862 -35.112 1.00 87.38 94 GLU A C 1
ATOM 731 O O . GLU A 1 94 ? 18.035 0.641 -36.052 1.00 87.38 94 GLU A O 1
ATOM 736 N N . GLU A 1 95 ? 16.463 1.927 -35.131 1.00 85.88 95 GLU A N 1
ATOM 737 C CA . GLU A 1 95 ? 16.454 2.874 -36.252 1.00 85.88 95 GLU A CA 1
ATOM 738 C C . GLU A 1 95 ? 17.756 3.690 -36.343 1.00 85.88 95 GLU A C 1
ATOM 740 O O . GLU A 1 95 ? 18.252 3.938 -37.445 1.00 85.88 95 GLU A O 1
ATOM 745 N N . GLU A 1 96 ? 18.327 4.103 -35.209 1.00 83.25 96 GLU A N 1
ATOM 746 C CA . GLU A 1 96 ? 19.617 4.800 -35.163 1.00 83.25 96 GLU A CA 1
ATOM 747 C C . GLU A 1 96 ? 20.760 3.896 -35.639 1.00 83.25 96 GLU A C 1
ATOM 749 O O . GLU A 1 96 ? 21.591 4.322 -36.444 1.00 83.25 96 GLU A O 1
ATOM 754 N N . GLU A 1 97 ? 20.768 2.635 -35.213 1.00 82.38 97 GLU A N 1
ATOM 755 C CA . GLU A 1 97 ? 21.740 1.638 -35.647 1.00 82.38 97 GLU A CA 1
ATOM 756 C C . GLU A 1 97 ? 21.608 1.331 -37.138 1.00 82.38 97 GLU A C 1
ATOM 758 O O . GLU A 1 97 ? 22.608 1.352 -37.857 1.00 82.38 97 GLU A O 1
ATOM 763 N N . ARG A 1 98 ? 20.380 1.163 -37.648 1.00 81.25 98 ARG A N 1
ATOM 764 C CA . ARG A 1 98 ? 20.156 0.967 -39.084 1.00 81.25 98 ARG A CA 1
ATOM 765 C C . ARG A 1 98 ? 20.646 2.160 -39.899 1.00 81.25 98 ARG A C 1
ATOM 767 O O . ARG A 1 98 ? 21.323 1.963 -40.901 1.00 81.25 98 ARG A O 1
ATOM 774 N N . ARG A 1 99 ? 20.372 3.396 -39.465 1.00 81.62 99 ARG A N 1
ATOM 775 C CA . ARG A 1 99 ? 20.892 4.606 -40.133 1.00 81.62 99 ARG A CA 1
ATOM 776 C C . ARG A 1 99 ? 22.413 4.700 -40.064 1.00 81.62 99 ARG A C 1
ATOM 778 O O . ARG A 1 99 ? 23.030 5.155 -41.021 1.00 81.62 99 ARG A O 1
ATOM 785 N N . ARG A 1 100 ? 23.023 4.287 -38.952 1.00 79.81 100 ARG A N 1
ATOM 786 C CA . ARG A 1 100 ? 24.481 4.245 -38.806 1.00 79.81 100 ARG A CA 1
ATOM 787 C C . ARG A 1 100 ? 25.103 3.217 -39.751 1.00 79.81 100 ARG A C 1
ATOM 789 O O . ARG A 1 100 ? 26.090 3.539 -40.402 1.00 79.81 100 ARG A O 1
ATOM 796 N N . LEU A 1 101 ? 24.522 2.023 -39.851 1.00 77.81 101 LEU A N 1
ATOM 797 C CA . LEU A 1 101 ? 24.958 0.981 -40.782 1.00 77.81 101 LEU A CA 1
ATOM 798 C C . LEU A 1 101 ? 24.766 1.416 -42.241 1.00 77.81 101 LEU A C 1
ATOM 800 O O . LEU A 1 101 ? 25.695 1.288 -43.030 1.00 77.81 101 LEU A O 1
ATOM 804 N N . GLU A 1 102 ? 23.612 1.994 -42.590 1.00 73.75 102 GLU A N 1
ATOM 805 C CA . GLU A 1 102 ? 23.357 2.558 -43.925 1.00 73.75 102 GLU A CA 1
ATOM 806 C C . GLU A 1 102 ? 24.360 3.680 -44.268 1.00 73.75 102 GLU A C 1
ATOM 808 O O . GLU A 1 102 ? 24.887 3.702 -45.374 1.00 73.75 102 GLU A O 1
ATOM 813 N N . GLY A 1 103 ? 24.698 4.560 -43.317 1.00 68.06 103 GLY A N 1
ATOM 814 C CA . GLY A 1 103 ? 25.694 5.622 -43.516 1.00 68.06 103 GLY A CA 1
ATOM 815 C C . GLY A 1 103 ? 27.144 5.128 -43.615 1.00 68.06 103 GLY A C 1
ATOM 816 O O . GLY A 1 103 ? 27.927 5.696 -44.366 1.00 68.06 103 GLY A O 1
ATOM 817 N N . MET A 1 104 ? 27.509 4.046 -42.916 1.00 60.66 104 MET A N 1
ATOM 818 C CA . MET A 1 104 ? 28.837 3.429 -43.060 1.00 60.66 104 MET A CA 1
ATOM 819 C C . MET A 1 104 ? 29.010 2.737 -44.420 1.00 60.66 104 MET A C 1
ATOM 821 O O . MET A 1 104 ? 30.134 2.632 -44.897 1.00 60.66 104 MET A O 1
ATOM 825 N N . VAL A 1 105 ? 27.928 2.287 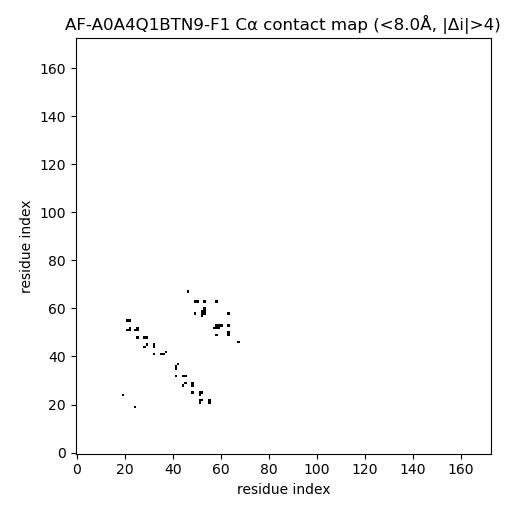-45.066 1.00 56.03 105 VAL A N 1
ATOM 826 C CA . VAL A 1 105 ? 27.982 1.696 -46.417 1.00 56.03 105 VAL A CA 1
ATOM 827 C C . VAL A 1 105 ? 28.285 2.745 -47.499 1.00 56.03 105 VAL A C 1
ATOM 829 O O . VAL A 1 105 ? 28.937 2.400 -48.485 1.00 56.03 105 VAL A O 1
ATOM 832 N N . ASP A 1 106 ? 27.887 4.007 -47.308 1.00 53.66 106 ASP A N 1
ATOM 833 C CA . ASP A 1 106 ? 28.210 5.101 -48.240 1.00 53.66 106 ASP A CA 1
ATOM 834 C C . ASP A 1 106 ? 29.697 5.517 -48.162 1.00 53.66 106 ASP A C 1
ATOM 836 O O . ASP A 1 106 ? 30.320 5.738 -49.202 1.00 53.66 106 ASP A O 1
ATOM 840 N N . ASP A 1 107 ? 30.315 5.517 -46.972 1.00 52.34 107 ASP A N 1
ATOM 841 C CA . ASP A 1 107 ? 31.743 5.864 -46.807 1.00 52.34 107 ASP A CA 1
ATOM 842 C C . ASP A 1 107 ? 32.696 4.831 -47.456 1.00 52.34 107 ASP A C 1
ATOM 844 O O . ASP A 1 107 ? 33.785 5.185 -47.904 1.00 52.34 107 ASP A O 1
ATOM 848 N N . TYR A 1 108 ? 32.291 3.560 -47.597 1.00 50.62 108 TYR A N 1
ATOM 849 C CA . TYR A 1 108 ? 33.089 2.549 -48.315 1.00 50.62 108 TYR A CA 1
ATOM 850 C C . TYR A 1 108 ? 32.944 2.602 -49.847 1.00 50.62 108 TYR A C 1
ATOM 852 O O . TYR A 1 108 ? 33.694 1.919 -50.544 1.00 50.62 108 TYR A O 1
ATOM 860 N N . GLN A 1 109 ? 32.006 3.383 -50.398 1.00 50.22 109 GLN A N 1
ATOM 861 C CA . GLN A 1 109 ? 31.860 3.547 -51.854 1.00 50.2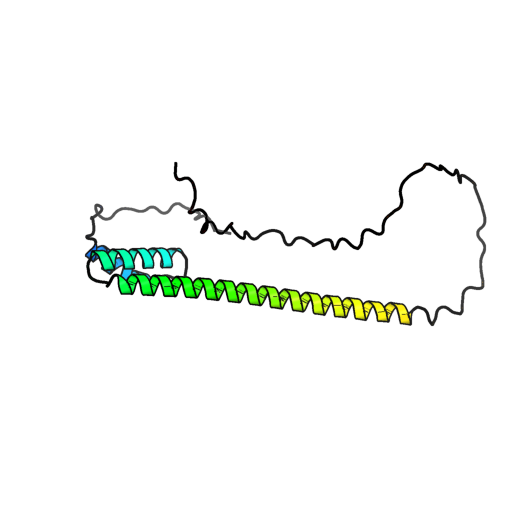2 109 GLN A CA 1
ATOM 862 C C . GLN A 1 109 ? 32.525 4.817 -52.403 1.00 50.22 109 GLN A C 1
ATOM 864 O O . GLN A 1 109 ? 32.767 4.882 -53.611 1.00 50.22 109 GLN A O 1
ATOM 869 N N . GLU A 1 110 ? 32.873 5.795 -51.560 1.00 47.16 110 GLU A N 1
ATOM 870 C CA . GLU A 1 110 ? 33.627 6.980 -52.002 1.00 47.16 110 GLU A CA 1
ATOM 871 C C . GLU A 1 110 ? 35.154 6.785 -51.989 1.00 47.16 110 GLU A C 1
ATOM 873 O O . GLU A 1 110 ? 35.838 7.399 -52.8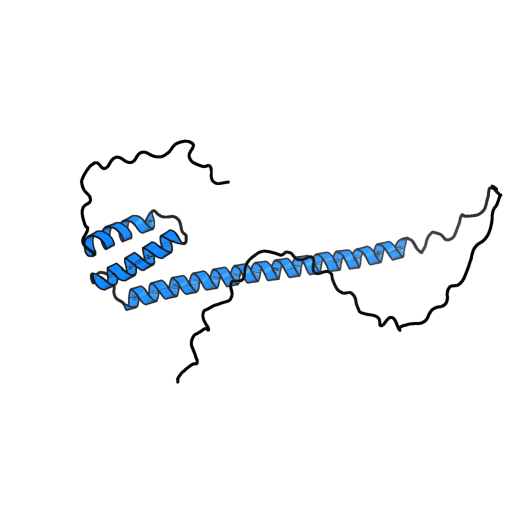13 1.00 47.16 110 GLU A O 1
ATOM 878 N N . ASP A 1 111 ? 35.696 5.882 -51.166 1.00 45.66 111 ASP A N 1
ATOM 879 C CA . ASP A 1 111 ? 37.150 5.650 -51.115 1.00 45.66 111 ASP A CA 1
ATOM 880 C C . ASP A 1 111 ? 37.680 4.720 -52.229 1.00 45.66 111 ASP A C 1
ATOM 882 O O . ASP A 1 111 ? 38.857 4.796 -52.584 1.00 45.66 111 ASP A O 1
ATOM 886 N N . ASP A 1 112 ? 36.833 3.915 -52.882 1.00 45.38 112 ASP A N 1
ATOM 887 C CA . ASP A 1 112 ? 37.287 2.925 -53.881 1.00 45.38 112 ASP A CA 1
ATOM 888 C C . ASP A 1 112 ? 37.249 3.426 -55.346 1.00 45.38 112 ASP A C 1
ATOM 890 O O . ASP A 1 112 ? 37.515 2.683 -56.294 1.00 45.38 112 ASP A O 1
ATOM 894 N N . LEU A 1 113 ? 36.947 4.713 -55.571 1.00 46.78 113 LEU A N 1
ATOM 895 C CA . LEU A 1 113 ? 36.936 5.322 -56.914 1.00 46.78 113 LEU A CA 1
ATOM 896 C C . LEU A 1 113 ? 38.018 6.388 -57.148 1.00 46.78 113 LEU A C 1
ATOM 898 O O . LEU A 1 113 ? 38.050 6.970 -58.237 1.00 46.78 113 LEU A O 1
ATOM 902 N N . ASN A 1 114 ? 38.942 6.624 -56.204 1.00 44.03 114 ASN A N 1
ATOM 903 C CA . ASN A 1 114 ? 39.978 7.652 -56.384 1.00 44.03 114 ASN A CA 1
ATOM 904 C C . ASN A 1 114 ? 41.416 7.295 -55.949 1.00 44.03 114 ASN A C 1
ATOM 906 O O . ASN A 1 114 ? 42.257 8.188 -55.884 1.00 44.03 114 ASN A O 1
ATOM 910 N N . GLU A 1 115 ? 41.764 6.017 -55.758 1.00 45.16 115 GLU A N 1
ATOM 911 C CA . GLU A 1 115 ? 43.173 5.590 -55.578 1.00 45.16 115 GLU A CA 1
ATOM 912 C C . GLU A 1 115 ? 43.793 4.945 -56.832 1.00 45.16 115 GLU A C 1
ATOM 914 O O . GLU A 1 115 ? 44.769 4.198 -56.800 1.00 45.16 115 GLU A O 1
ATOM 919 N N . GLY A 1 116 ? 43.274 5.305 -58.004 1.00 43.25 116 GLY A N 1
ATOM 920 C CA . GLY A 1 116 ? 43.780 4.860 -59.297 1.00 43.25 116 GLY A CA 1
ATOM 921 C C . GLY A 1 116 ? 44.862 5.743 -59.926 1.00 43.25 116 GLY A C 1
ATOM 922 O O . GLY A 1 116 ? 44.865 5.822 -61.148 1.00 43.25 116 GLY A O 1
ATOM 923 N N . GLN A 1 117 ? 45.731 6.453 -59.184 1.00 40.88 117 GLN A N 1
ATOM 924 C CA . GLN A 1 117 ? 46.961 7.082 -59.725 1.00 40.88 117 GLN A CA 1
ATOM 925 C C . GLN A 1 117 ? 47.767 7.840 -58.649 1.00 40.88 117 GLN A C 1
ATOM 927 O O . GLN A 1 117 ? 47.462 8.994 -58.364 1.00 40.88 117 GLN A O 1
ATOM 932 N N . LYS A 1 118 ? 48.841 7.227 -58.119 1.00 45.22 118 LYS A N 1
ATOM 933 C CA . LYS A 1 118 ? 50.166 7.837 -57.802 1.00 45.22 118 LYS A CA 1
ATOM 934 C C . LYS A 1 118 ? 50.951 6.997 -56.782 1.00 45.22 118 LYS A C 1
ATOM 936 O O . LYS A 1 118 ? 51.204 7.433 -55.670 1.00 45.22 118 LYS A O 1
ATOM 941 N N . LEU A 1 119 ? 51.448 5.833 -57.191 1.00 43.34 119 LEU A N 1
ATOM 942 C CA . LEU A 1 119 ? 52.553 5.169 -56.484 1.00 43.34 119 LEU A CA 1
ATOM 943 C C . LEU A 1 119 ? 53.583 4.673 -57.503 1.00 43.34 119 LEU A C 1
ATOM 945 O O . LEU A 1 119 ? 53.665 3.496 -57.836 1.00 43.34 119 LEU A O 1
ATOM 949 N N . ARG A 1 120 ? 54.356 5.619 -58.049 1.00 39.00 120 ARG A N 1
ATOM 950 C CA . ARG A 1 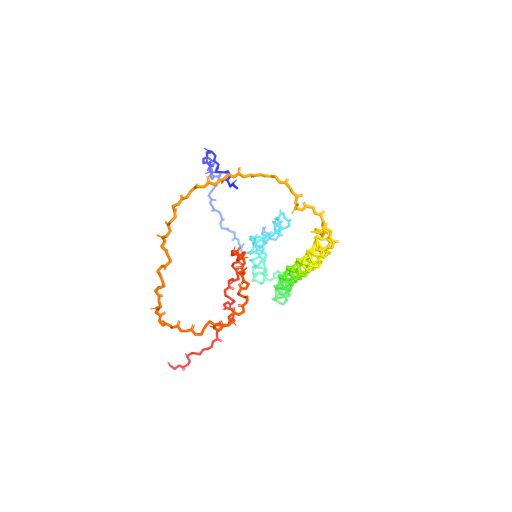120 ? 55.618 5.347 -58.747 1.00 39.00 120 ARG A CA 1
ATOM 951 C C . ARG A 1 120 ? 56.535 6.570 -58.661 1.00 39.00 120 ARG A C 1
ATOM 953 O O . ARG A 1 120 ? 56.417 7.451 -59.500 1.00 39.00 120 ARG A O 1
ATOM 960 N N . GLU A 1 121 ? 57.404 6.612 -57.648 1.00 39.41 121 GLU A N 1
ATOM 961 C CA . GLU A 1 121 ? 58.866 6.825 -57.768 1.00 39.41 121 GLU A CA 1
ATOM 962 C C . GLU A 1 121 ? 59.536 7.133 -56.413 1.00 39.41 121 GLU A C 1
ATOM 964 O O . GLU A 1 121 ? 59.213 8.128 -55.774 1.00 39.41 121 GLU A O 1
ATOM 969 N N . GLY A 1 122 ? 60.546 6.319 -56.063 1.00 32.88 122 GLY A N 1
ATOM 970 C CA . GLY A 1 122 ? 61.649 6.641 -55.140 1.00 32.88 122 GLY A CA 1
ATOM 971 C C . GLY A 1 122 ? 61.375 6.360 -53.653 1.00 32.88 122 GLY A C 1
ATOM 972 O O . GLY A 1 122 ? 60.481 6.950 -53.076 1.00 32.88 122 GLY A O 1
ATOM 973 N N . GLY A 1 123 ? 62.117 5.517 -52.938 1.00 30.73 123 GLY A N 1
ATOM 974 C CA . GLY A 1 123 ? 63.442 4.988 -53.212 1.00 30.73 123 GLY A CA 1
ATOM 975 C C . GLY A 1 123 ? 63.868 3.935 -52.185 1.00 30.73 123 GLY A C 1
ATOM 976 O O . GLY A 1 123 ? 63.164 3.616 -51.234 1.00 30.73 123 GLY A O 1
ATOM 977 N N . GLU A 1 124 ? 65.027 3.376 -52.486 1.00 41.12 124 GLU A N 1
ATOM 978 C CA . GLU A 1 124 ? 65.627 2.139 -52.008 1.00 41.12 124 GLU A CA 1
ATOM 979 C C . GLU A 1 124 ? 66.017 2.136 -50.521 1.00 41.12 124 GLU A C 1
ATOM 981 O O . GLU A 1 124 ? 66.519 3.120 -49.984 1.00 41.12 124 GLU A O 1
ATOM 986 N N . GLY A 1 125 ? 65.894 0.961 -49.902 1.00 33.19 125 GLY A N 1
ATOM 987 C CA . GLY A 1 125 ? 66.494 0.613 -48.617 1.00 33.19 125 GLY A CA 1
ATOM 988 C C . GLY A 1 125 ? 66.489 -0.903 -48.449 1.00 33.19 125 GLY A C 1
ATOM 989 O O . GLY A 1 125 ? 65.566 -1.454 -47.863 1.00 33.19 125 GLY A O 1
ATOM 990 N N . LYS A 1 126 ? 67.473 -1.569 -49.063 1.00 41.84 126 LYS A N 1
ATOM 991 C CA . LYS A 1 126 ? 67.706 -3.016 -48.973 1.00 41.84 126 LYS A CA 1
ATOM 992 C C . LYS A 1 126 ? 68.339 -3.422 -47.637 1.00 41.84 126 LYS A C 1
ATOM 994 O O . LYS A 1 126 ? 69.036 -2.617 -47.017 1.00 41.84 126 LYS A O 1
ATOM 999 N N . ASN A 1 127 ? 68.209 -4.726 -47.397 1.00 37.28 127 ASN A N 1
ATOM 1000 C CA . ASN A 1 127 ? 68.967 -5.644 -46.546 1.00 37.28 127 ASN A CA 1
ATOM 1001 C C . ASN A 1 127 ? 68.251 -5.994 -45.244 1.00 37.28 127 ASN A C 1
ATOM 1003 O O . ASN A 1 127 ? 67.894 -5.093 -44.494 1.00 37.28 127 ASN A O 1
ATOM 1007 N N . ASP A 1 128 ? 68.122 -7.243 -44.821 1.00 40.81 128 ASP A N 1
ATOM 1008 C CA . ASP A 1 128 ? 68.221 -8.623 -45.346 1.00 40.81 128 ASP A CA 1
ATOM 1009 C C . ASP A 1 128 ? 67.981 -9.490 -44.075 1.00 40.81 128 ASP A C 1
ATOM 1011 O O . ASP A 1 128 ? 67.949 -8.935 -42.973 1.00 40.81 128 ASP A O 1
ATOM 1015 N N . GLU A 1 129 ? 67.887 -10.814 -44.221 1.00 41.19 129 GLU A N 1
ATOM 1016 C CA . GLU A 1 129 ? 67.800 -11.863 -43.173 1.00 41.19 129 GLU A CA 1
ATOM 1017 C C . GLU A 1 129 ? 66.351 -12.318 -42.880 1.00 41.19 129 GLU A C 1
ATOM 1019 O O . GLU A 1 129 ? 65.620 -11.710 -42.100 1.00 41.19 129 GLU A O 1
ATOM 1024 N N . ASP A 1 130 ? 65.788 -13.205 -43.709 1.00 37.72 130 ASP A N 1
ATOM 1025 C CA . ASP A 1 130 ? 65.962 -14.681 -43.762 1.00 37.72 130 ASP A CA 1
ATOM 1026 C C . ASP A 1 130 ? 65.052 -15.393 -42.739 1.00 37.72 130 ASP A C 1
ATOM 1028 O O . ASP A 1 130 ? 65.157 -15.209 -41.532 1.00 37.72 130 ASP A O 1
ATOM 1032 N N . GLU A 1 131 ? 63.972 -16.006 -43.233 1.00 45.44 131 GLU A N 1
ATOM 1033 C CA . GLU A 1 131 ? 63.784 -17.470 -43.276 1.00 45.44 131 GLU A CA 1
ATOM 1034 C C . GLU A 1 131 ? 63.324 -18.078 -41.937 1.00 45.44 131 GLU A C 1
ATOM 1036 O O . GLU A 1 131 ? 64.133 -18.451 -41.101 1.00 45.44 131 GLU A O 1
ATOM 1041 N N . ASP A 1 132 ? 62.004 -18.247 -41.777 1.00 37.19 132 ASP A N 1
ATOM 1042 C CA . ASP A 1 132 ? 61.453 -19.568 -41.435 1.00 37.19 132 ASP A CA 1
ATOM 1043 C C . ASP A 1 132 ? 59.931 -19.615 -41.663 1.00 37.19 132 ASP A C 1
ATOM 1045 O O . ASP A 1 132 ? 59.110 -19.181 -40.854 1.00 37.19 132 ASP A O 1
ATOM 1049 N N . MET A 1 133 ? 59.554 -20.143 -42.828 1.00 48.97 133 MET A N 1
ATOM 1050 C CA . MET A 1 133 ? 58.215 -20.655 -43.114 1.00 48.97 133 MET A CA 1
ATOM 1051 C C . MET A 1 133 ? 58.259 -22.168 -42.900 1.00 48.97 133 MET A C 1
ATOM 1053 O O . MET A 1 133 ? 58.532 -22.910 -43.843 1.00 48.97 133 MET A O 1
ATOM 1057 N N . GLU A 1 134 ? 57.971 -22.635 -41.684 1.00 37.94 134 GLU A N 1
ATOM 1058 C CA . GLU A 1 134 ? 57.710 -24.057 -41.444 1.00 37.94 134 GLU A CA 1
ATOM 1059 C C . GLU A 1 134 ? 56.206 -24.299 -41.246 1.00 37.94 134 GLU A C 1
ATOM 1061 O O . GLU A 1 134 ? 55.588 -23.910 -40.254 1.00 37.94 134 GLU A O 1
ATOM 1066 N N . LEU A 1 135 ? 55.617 -24.941 -42.260 1.00 41.59 135 LEU A N 1
ATOM 1067 C CA . LEU A 1 135 ? 54.269 -25.494 -42.258 1.00 41.59 135 LEU A CA 1
ATOM 1068 C C . LEU A 1 135 ? 54.138 -26.599 -41.199 1.00 41.59 135 LEU A C 1
ATOM 1070 O O . LEU A 1 135 ? 54.624 -27.713 -41.390 1.00 41.59 135 LEU A O 1
ATOM 1074 N N . GLY A 1 136 ? 53.355 -26.338 -40.156 1.00 34.75 136 GLY A N 1
ATOM 1075 C CA . GLY A 1 136 ? 52.756 -27.373 -39.318 1.00 34.75 136 GLY A CA 1
ATOM 1076 C C . GLY A 1 136 ? 51.331 -27.683 -39.773 1.00 34.75 136 GLY A C 1
ATOM 1077 O O . GLY A 1 136 ? 50.382 -27.078 -39.285 1.00 34.75 136 GLY A O 1
ATOM 1078 N N . HIS A 1 137 ? 51.165 -28.631 -40.697 1.00 41.25 137 HIS A N 1
ATOM 1079 C CA . HIS A 1 137 ? 49.882 -29.307 -40.900 1.00 41.25 137 HIS A CA 1
ATOM 1080 C C . HIS A 1 137 ? 49.511 -30.077 -39.627 1.00 41.25 137 HIS A C 1
ATOM 1082 O O . HIS A 1 137 ? 50.239 -30.993 -39.243 1.00 41.25 137 HIS A O 1
ATOM 1088 N N . GLN A 1 138 ? 48.352 -29.786 -39.037 1.00 34.75 138 GLN A N 1
ATOM 1089 C CA . GLN A 1 138 ? 47.606 -30.795 -38.294 1.00 34.75 138 GLN A CA 1
ATOM 1090 C C . GLN A 1 138 ? 46.100 -30.559 -38.389 1.00 34.75 138 GLN A C 1
ATOM 1092 O O . GLN A 1 138 ? 45.613 -29.433 -38.388 1.00 34.75 138 GLN A O 1
ATOM 1097 N N . ASP A 1 139 ? 45.424 -31.684 -38.573 1.00 37.97 139 ASP A N 1
ATOM 1098 C CA . ASP A 1 139 ? 44.022 -31.880 -38.887 1.00 37.97 139 ASP A CA 1
ATOM 1099 C C . ASP A 1 139 ? 43.041 -31.145 -37.974 1.00 37.97 139 ASP A C 1
ATOM 1101 O O . ASP A 1 139 ? 43.226 -31.083 -36.761 1.00 37.97 139 ASP A O 1
ATOM 1105 N N . GLY A 1 140 ? 41.896 -30.784 -38.555 1.00 41.12 140 GLY A N 1
ATOM 1106 C CA . GLY A 1 140 ? 40.641 -30.865 -37.821 1.00 41.12 140 GLY A CA 1
ATOM 1107 C C . GLY A 1 140 ? 39.702 -29.687 -38.007 1.00 41.12 140 GLY A C 1
ATOM 1108 O O . GLY A 1 140 ? 39.955 -28.589 -37.540 1.00 41.12 140 GLY A O 1
ATOM 1109 N N . GLU A 1 141 ? 38.549 -30.030 -38.571 1.00 39.94 141 GLU A N 1
ATOM 1110 C CA . GLU A 1 141 ? 37.255 -29.382 -38.365 1.00 39.94 141 GLU A CA 1
ATOM 1111 C C . GLU A 1 141 ? 36.887 -28.224 -39.301 1.00 39.94 141 GLU A C 1
ATOM 1113 O O . GLU A 1 141 ? 37.469 -27.145 -39.352 1.00 39.94 141 GLU A O 1
ATOM 1118 N N . LYS A 1 142 ? 35.828 -28.509 -40.065 1.00 41.41 142 LYS A N 1
ATOM 1119 C CA . LYS A 1 142 ? 35.019 -27.547 -40.797 1.00 41.41 142 LYS A CA 1
ATOM 1120 C C . LYS A 1 142 ? 34.608 -26.437 -39.834 1.00 41.41 142 LYS A C 1
ATOM 1122 O O . LYS A 1 142 ? 33.829 -26.680 -38.916 1.00 41.41 142 LYS A O 1
ATOM 1127 N N . VAL A 1 143 ? 35.090 -25.229 -40.081 1.00 47.88 143 VAL A N 1
ATOM 1128 C CA . VAL A 1 143 ? 34.496 -24.012 -39.533 1.00 47.88 143 VAL A CA 1
ATOM 1129 C C . VAL A 1 143 ? 33.143 -23.843 -40.218 1.00 47.88 143 VAL A C 1
ATOM 1131 O O . VAL A 1 143 ? 33.038 -23.308 -41.318 1.00 47.88 143 VAL A O 1
ATOM 1134 N N . GLU A 1 144 ? 32.114 -24.429 -39.611 1.00 45.41 144 GLU A N 1
ATOM 1135 C CA . GLU A 1 144 ? 30.738 -24.035 -39.869 1.00 45.41 144 GLU A CA 1
ATOM 1136 C C . GLU A 1 144 ? 30.622 -22.556 -39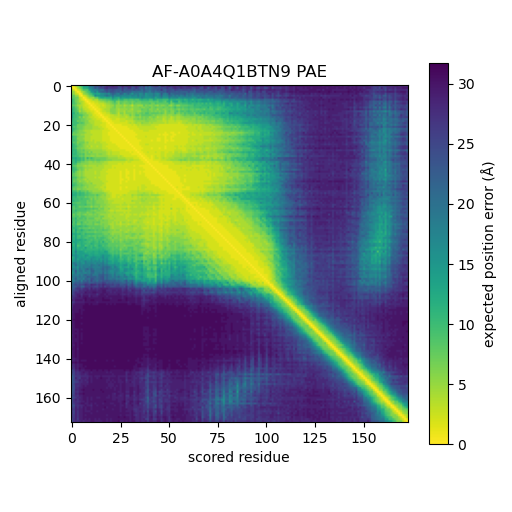.503 1.00 45.41 144 GLU A C 1
ATOM 1138 O O . GLU A 1 144 ? 31.012 -22.146 -38.408 1.00 45.41 144 GLU A O 1
ATOM 1143 N N . GLU A 1 145 ? 30.126 -21.777 -40.458 1.00 53.28 145 GLU A N 1
ATOM 1144 C CA . GLU A 1 145 ? 29.674 -20.396 -40.339 1.00 53.28 145 GLU A CA 1
ATOM 1145 C C . GLU A 1 145 ? 28.630 -20.310 -39.213 1.00 53.28 145 GLU A C 1
ATOM 1147 O O . GLU A 1 145 ? 27.421 -20.382 -39.424 1.00 53.28 145 GLU A O 1
ATOM 1152 N N . LYS A 1 146 ? 29.105 -20.256 -37.967 1.00 46.53 146 LYS A N 1
ATOM 1153 C CA . LYS A 1 146 ? 28.294 -19.869 -36.822 1.00 46.53 146 LYS A CA 1
ATOM 1154 C C . LYS A 1 146 ? 28.094 -18.375 -36.975 1.00 46.53 146 LYS A C 1
ATOM 1156 O O . LYS A 1 146 ? 29.045 -17.615 -36.819 1.00 46.53 146 LYS A O 1
ATOM 1161 N N . GLY A 1 147 ? 26.876 -18.025 -37.383 1.00 45.03 147 GLY A N 1
ATOM 1162 C CA . GLY A 1 147 ? 26.433 -16.656 -37.580 1.00 45.03 147 GLY A CA 1
ATOM 1163 C C . GLY A 1 147 ? 26.787 -15.761 -36.402 1.00 45.03 147 GLY A C 1
ATOM 1164 O O . GLY A 1 147 ? 26.981 -16.248 -35.285 1.00 45.03 147 GLY A O 1
ATOM 1165 N N . ASP A 1 148 ? 26.870 -14.468 -36.708 1.00 48.59 148 ASP A N 1
ATOM 1166 C CA . ASP A 1 148 ? 27.027 -13.382 -35.750 1.00 48.59 148 ASP A CA 1
ATOM 1167 C C . ASP A 1 148 ? 26.219 -13.674 -34.487 1.00 48.59 148 ASP A C 1
ATOM 1169 O O . ASP A 1 148 ? 24.989 -13.607 -34.458 1.00 48.59 148 ASP A O 1
ATOM 1173 N N . VAL A 1 149 ? 26.934 -14.061 -33.436 1.00 51.75 149 VAL A N 1
ATOM 1174 C CA . VAL A 1 149 ? 26.404 -13.991 -32.088 1.00 51.75 149 VAL A CA 1
ATOM 1175 C C . VAL A 1 149 ? 26.532 -12.521 -31.745 1.00 51.75 149 VAL A C 1
ATOM 1177 O O . VAL A 1 149 ? 27.618 -12.064 -31.387 1.00 51.75 149 VAL A O 1
ATOM 1180 N N . GLU A 1 150 ? 25.441 -11.782 -31.943 1.00 54.19 150 GLU A N 1
ATOM 1181 C CA . GLU A 1 150 ? 25.273 -10.465 -31.345 1.00 54.19 150 GLU A CA 1
ATOM 1182 C C . GLU A 1 150 ? 25.641 -10.611 -29.868 1.00 54.19 150 GLU A C 1
ATOM 1184 O O . GLU A 1 150 ? 25.008 -11.361 -29.116 1.00 54.19 150 GLU A O 1
ATOM 1189 N N . TYR A 1 151 ? 26.735 -9.962 -29.474 1.00 45.91 151 TYR A N 1
ATOM 1190 C CA . TYR A 1 151 ? 26.990 -9.709 -28.072 1.00 45.91 151 TYR A CA 1
ATOM 1191 C C . TYR A 1 151 ? 25.868 -8.770 -27.649 1.00 45.91 151 TYR A C 1
ATOM 1193 O O . TYR A 1 151 ? 25.938 -7.566 -27.882 1.00 45.91 151 TYR A O 1
ATOM 1201 N N . ASP A 1 152 ? 24.798 -9.358 -27.115 1.00 47.62 152 ASP A N 1
ATOM 1202 C CA . ASP A 1 152 ? 23.853 -8.675 -26.250 1.00 47.62 152 ASP A CA 1
ATOM 1203 C C . ASP A 1 152 ? 24.714 -8.078 -25.137 1.00 47.62 152 ASP A C 1
ATOM 1205 O O . ASP A 1 152 ? 25.137 -8.777 -24.210 1.00 47.62 152 ASP A O 1
ATOM 1209 N N . ASP A 1 153 ? 25.114 -6.818 -25.327 1.00 51.84 153 ASP A N 1
ATOM 1210 C CA . ASP A 1 153 ? 25.723 -5.988 -24.302 1.00 51.84 153 ASP A CA 1
ATOM 1211 C C . ASP A 1 153 ? 24.663 -5.891 -23.214 1.00 51.84 153 ASP A C 1
ATOM 1213 O O . ASP A 1 153 ? 23.755 -5.056 -23.250 1.00 51.84 153 ASP A O 1
ATOM 1217 N N . GLY A 1 154 ? 24.746 -6.856 -22.301 1.00 47.34 154 GLY A N 1
ATOM 1218 C CA . GLY A 1 154 ? 23.865 -7.009 -21.174 1.00 47.34 154 GLY A CA 1
ATOM 1219 C C . GLY A 1 154 ? 23.851 -5.716 -20.383 1.00 47.34 154 GLY A C 1
ATOM 1220 O O . GLY A 1 154 ? 24.721 -5.467 -19.551 1.00 47.34 154 GLY A O 1
ATOM 1221 N N . ASP A 1 155 ? 22.797 -4.934 -20.589 1.00 48.47 155 ASP A N 1
ATOM 1222 C CA . ASP A 1 155 ? 22.213 -4.123 -19.534 1.00 48.47 155 ASP A CA 1
ATOM 1223 C C . ASP A 1 155 ? 21.608 -5.115 -18.513 1.00 48.47 155 ASP A C 1
ATOM 1225 O O . ASP A 1 155 ? 20.392 -5.325 -18.450 1.00 48.47 155 ASP A O 1
ATOM 1229 N N . GLU A 1 156 ? 22.476 -5.798 -17.760 1.00 50.22 156 GLU A N 1
ATOM 1230 C CA . GLU A 1 156 ? 22.095 -6.487 -16.533 1.00 50.22 156 GLU A CA 1
ATOM 1231 C C . GLU A 1 156 ? 21.622 -5.460 -15.489 1.00 50.22 156 GLU A C 1
ATOM 1233 O O . GLU A 1 156 ? 22.118 -4.336 -15.412 1.00 50.22 156 GLU A O 1
ATOM 1238 N N . GLU A 1 157 ? 20.686 -5.933 -14.659 1.00 50.09 157 GLU A N 1
ATOM 1239 C CA . GLU A 1 157 ? 20.144 -5.333 -13.431 1.00 50.09 157 GLU A CA 1
ATOM 1240 C C . GLU A 1 157 ? 18.922 -4.403 -13.581 1.00 50.09 157 GLU A C 1
ATOM 1242 O O . GLU A 1 157 ? 19.006 -3.184 -13.457 1.00 50.09 157 GLU A O 1
ATOM 1247 N N . ASP A 1 158 ? 17.735 -5.009 -13.741 1.00 49.22 158 ASP A N 1
ATOM 1248 C CA . ASP A 1 158 ? 16.671 -4.807 -12.738 1.00 49.22 158 ASP A CA 1
ATOM 1249 C C . ASP A 1 158 ? 15.598 -5.917 -12.822 1.00 49.22 158 ASP A C 1
ATOM 1251 O O . ASP A 1 158 ? 14.663 -5.868 -13.621 1.00 49.22 158 ASP A O 1
ATOM 1255 N N . GLU A 1 159 ? 15.814 -6.961 -12.019 1.00 48.66 159 GLU A N 1
ATOM 1256 C CA . GLU A 1 159 ? 14.823 -7.643 -11.172 1.00 48.66 159 GLU A CA 1
ATOM 1257 C C . GLU A 1 159 ? 13.351 -7.648 -11.642 1.00 48.66 159 GLU A C 1
ATOM 1259 O O . GLU A 1 159 ? 12.460 -7.099 -10.989 1.00 48.66 159 GLU A O 1
ATOM 1264 N N . ASP A 1 160 ? 13.043 -8.375 -12.719 1.00 55.34 160 ASP A N 1
ATOM 1265 C CA . ASP A 1 160 ? 11.719 -8.998 -12.811 1.00 55.34 160 ASP A CA 1
ATOM 1266 C C . ASP A 1 160 ? 11.692 -10.132 -11.770 1.00 55.34 160 ASP A C 1
ATOM 1268 O O . ASP A 1 160 ? 12.114 -11.262 -12.032 1.00 55.34 160 ASP A O 1
ATOM 1272 N N . GLU A 1 161 ? 11.249 -9.813 -10.547 1.00 54.75 161 GLU A N 1
ATOM 1273 C CA . GLU A 1 161 ? 10.882 -10.825 -9.554 1.00 54.75 161 GLU A CA 1
ATOM 1274 C C . GLU A 1 161 ? 9.993 -11.884 -10.232 1.00 54.75 161 GLU A C 1
ATOM 1276 O O . GLU A 1 161 ? 9.089 -11.526 -11.001 1.00 54.75 161 GLU A O 1
ATOM 1281 N N . PRO A 1 162 ? 10.196 -13.188 -9.962 1.00 55.44 162 PRO A N 1
ATOM 1282 C CA . PRO A 1 162 ? 9.272 -14.185 -10.458 1.00 55.44 162 PRO A CA 1
ATOM 1283 C C . PRO A 1 162 ? 7.900 -13.876 -9.863 1.00 55.44 162 PRO A C 1
ATOM 1285 O O . PRO A 1 162 ? 7.740 -13.762 -8.646 1.00 55.44 162 PRO A O 1
ATOM 1288 N N . ASP A 1 163 ? 6.919 -13.733 -10.746 1.00 54.16 163 ASP A N 1
ATOM 1289 C CA . ASP A 1 163 ? 5.515 -13.601 -10.400 1.00 54.16 163 ASP A CA 1
ATOM 1290 C C . ASP A 1 163 ? 5.087 -14.836 -9.591 1.00 54.16 163 ASP A C 1
ATOM 1292 O O . ASP A 1 163 ? 4.768 -15.897 -10.132 1.00 54.16 163 ASP A O 1
ATOM 1296 N N . ASN A 1 164 ? 5.151 -14.739 -8.263 1.00 51.81 164 ASN A N 1
ATOM 1297 C CA . ASN A 1 164 ? 4.771 -15.825 -7.364 1.00 51.81 164 ASN A CA 1
ATOM 1298 C C . ASN A 1 164 ? 3.240 -15.980 -7.255 1.00 51.81 164 ASN A C 1
ATOM 1300 O O . ASN A 1 164 ? 2.768 -16.705 -6.379 1.00 51.81 164 ASN A O 1
ATOM 1304 N N . GLU A 1 165 ? 2.445 -15.370 -8.141 1.00 55.44 165 GLU A N 1
ATOM 1305 C CA . GLU A 1 165 ? 0.982 -15.506 -8.138 1.00 55.44 165 GLU A CA 1
ATOM 1306 C C . GLU A 1 165 ? 0.464 -16.824 -8.753 1.00 55.44 165 GLU A C 1
ATOM 1308 O O . GLU A 1 165 ? -0.740 -17.067 -8.762 1.00 55.44 165 GLU A O 1
ATOM 1313 N N . HIS A 1 166 ? 1.340 -17.754 -9.162 1.00 46.69 166 HIS A N 1
ATOM 1314 C CA . HIS A 1 166 ? 0.929 -19.091 -9.627 1.00 46.69 166 HIS A CA 1
ATOM 1315 C C . HIS A 1 166 ? 1.549 -20.274 -8.868 1.00 46.69 166 HIS A C 1
ATOM 1317 O O . HIS A 1 166 ? 1.759 -21.348 -9.433 1.00 46.69 166 HIS A O 1
ATOM 1323 N N . ARG A 1 167 ? 1.771 -20.136 -7.553 1.00 47.66 167 ARG A N 1
ATOM 1324 C CA . ARG A 1 167 ? 2.080 -21.284 -6.677 1.00 47.66 167 ARG A CA 1
ATOM 1325 C C . ARG A 1 167 ? 0.894 -21.740 -5.819 1.00 47.66 167 ARG A C 1
ATOM 1327 O O . ARG A 1 167 ? 1.076 -22.198 -4.700 1.00 47.66 167 ARG A O 1
ATOM 1334 N N . GLU A 1 168 ? -0.316 -21.686 -6.367 1.00 54.75 168 GLU A N 1
ATOM 1335 C CA . GLU A 1 168 ? -1.451 -22.482 -5.890 1.00 54.75 168 GLU A CA 1
ATOM 1336 C C . GLU A 1 168 ? -1.845 -23.503 -6.960 1.00 54.75 168 GLU A C 1
ATOM 1338 O O . GLU A 1 168 ? -2.522 -23.168 -7.932 1.00 54.75 168 GLU A O 1
ATOM 1343 N N . LYS A 1 169 ? -1.391 -24.749 -6.760 1.00 52.47 169 LYS A N 1
ATOM 1344 C CA . LYS A 1 169 ? -2.097 -26.028 -6.990 1.00 52.47 169 LYS A CA 1
ATOM 1345 C C . LYS A 1 169 ? -1.094 -27.142 -7.281 1.00 52.47 169 LYS A C 1
ATOM 1347 O O . LYS A 1 169 ? -0.508 -27.189 -8.355 1.00 52.47 169 LYS A O 1
ATOM 1352 N N . MET A 1 170 ? -0.973 -28.053 -6.318 1.00 46.50 170 MET A N 1
ATOM 1353 C CA . MET A 1 170 ? -1.094 -29.513 -6.465 1.00 46.50 170 MET A CA 1
ATOM 1354 C C . MET A 1 170 ? -0.158 -30.236 -5.495 1.00 46.50 170 MET A C 1
ATOM 1356 O O . MET A 1 170 ? 0.979 -30.558 -5.820 1.00 46.50 170 MET A O 1
ATOM 1360 N N . SER A 1 171 ? -0.696 -30.538 -4.318 1.00 41.81 171 SER A N 1
ATOM 1361 C CA . SER A 1 171 ? -0.536 -31.854 -3.702 1.00 41.81 171 SER A CA 1
ATOM 1362 C C . SER A 1 171 ? -1.721 -32.065 -2.759 1.00 41.81 171 SER A C 1
ATOM 1364 O O . SER A 1 171 ? -1.649 -31.751 -1.573 1.00 41.81 171 SER A O 1
ATOM 1366 N N . ASP A 1 172 ? -2.837 -32.499 -3.348 1.00 50.78 172 ASP A N 1
ATOM 1367 C CA . ASP A 1 172 ? -3.747 -33.434 -2.685 1.00 50.78 172 ASP A CA 1
ATOM 1368 C C . ASP A 1 172 ? -3.039 -34.798 -2.712 1.00 50.78 172 ASP A C 1
ATOM 1370 O O . ASP A 1 172 ? -2.827 -35.338 -3.800 1.00 50.78 172 ASP A O 1
ATOM 1374 N N . ASP A 1 173 ? -2.560 -35.244 -1.550 1.00 43.12 173 ASP A N 1
ATOM 1375 C CA . ASP A 1 173 ? -2.697 -36.597 -0.962 1.00 43.12 173 ASP A CA 1
ATOM 1376 C C . ASP A 1 173 ? -1.858 -36.700 0.328 1.00 43.12 173 ASP A C 1
ATOM 1378 O O . ASP A 1 173 ? -0.632 -36.434 0.282 1.00 43.12 173 ASP A O 1
#

Foldseek 3Di:
DPDDDPDDDDDDDPDDDDDDDLVRLLVVLVVCLVVDDDDDVSVVSVLSSQVSCCVVVVHPPVVSVVVVVVVVVVVVVVVVVVVVVVVVVVVVVVVVVVVVVVVVVVVVVVVVPPPPDDDDDDDDDDDDDDDDDDDDDDDDDDPDCPDDPPPPPDPDDDDPDPPPPPPDDDDDD

Organism: Tremella mesenterica (NCBI:txid5217)

Mean predicted aligned error: 18.82 Å